Protein AF-A0A937P6I6-F1 (a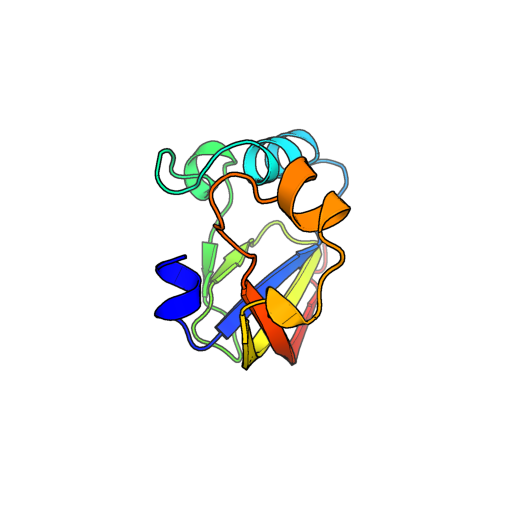fdb_monomer_lite)

Sequence (107 aa):
FGLMEDSQAFTVNILSNDYQKEILLCGTRSGQDLDKAASCGFTMVKGETTTAFYIQQSTIHYECRIIHKHLLDASALDSAIIETYYPLRDFHMVYYGEIVGVYRNEE

Foldseek 3Di:
DVVVVVFQKEKDFAADPVQVVLVVCVVPDDCVVDVSCVVSVWDWDADDQGRYTDTPRGQKMFIWGFPDKDFDDPVPDDVVCCVPPPVVVPTDIDTDTDGPDMDGDDD

Structure (mmCIF, N/CA/C/O backbone):
data_AF-A0A937P6I6-F1
#
_entry.id   AF-A0A937P6I6-F1
#
loop_
_atom_site.group_PDB
_atom_site.id
_atom_site.type_symbol
_atom_site.label_atom_id
_atom_site.label_alt_id
_atom_site.label_comp_id
_atom_site.label_asym_id
_atom_site.label_entity_id
_atom_site.label_seq_id
_atom_site.pdbx_PDB_ins_code
_atom_site.Cartn_x
_atom_site.Cartn_y
_atom_site.Cartn_z
_atom_site.occupancy
_atom_site.B_iso_or_equiv
_atom_site.auth_seq_id
_atom_site.auth_comp_id
_atom_site.auth_asym_id
_atom_site.auth_atom_id
_atom_site.pdbx_PDB_model_num
ATOM 1 N N . PHE A 1 1 ? 7.505 -7.579 -4.013 1.00 58.34 1 PHE A N 1
ATOM 2 C CA . PHE A 1 1 ? 6.045 -7.395 -3.866 1.00 58.34 1 PHE A CA 1
ATOM 3 C C . PHE A 1 1 ? 5.329 -8.577 -3.198 1.00 58.34 1 PHE A C 1
ATOM 5 O O . PHE A 1 1 ? 4.111 -8.624 -3.279 1.00 58.34 1 PHE A O 1
ATOM 12 N N . GLY A 1 2 ? 6.025 -9.486 -2.491 1.00 76.56 2 GLY A N 1
ATOM 13 C CA . GLY A 1 2 ? 5.438 -10.764 -2.040 1.00 76.56 2 GLY A CA 1
ATOM 14 C C . GLY A 1 2 ? 4.081 -10.635 -1.342 1.00 76.56 2 GLY A C 1
ATOM 15 O O . GLY A 1 2 ? 3.109 -11.208 -1.803 1.00 76.56 2 GLY A O 1
ATOM 16 N N . LEU A 1 3 ? 3.965 -9.755 -0.340 1.00 82.81 3 LEU A N 1
ATOM 17 C CA . LEU A 1 3 ? 2.717 -9.588 0.419 1.00 82.81 3 LEU A CA 1
ATOM 18 C C . LEU A 1 3 ? 1.491 -9.218 -0.436 1.00 82.81 3 LEU A C 1
ATOM 20 O O . LEU A 1 3 ? 0.412 -9.745 -0.199 1.00 82.81 3 LEU A O 1
ATOM 24 N N . MET A 1 4 ? 1.637 -8.324 -1.418 1.00 88.31 4 MET A N 1
ATOM 25 C CA . MET A 1 4 ? 0.523 -7.932 -2.297 1.00 88.31 4 MET A CA 1
ATOM 26 C C . MET A 1 4 ? 0.286 -8.951 -3.417 1.00 88.31 4 MET A C 1
ATOM 28 O O . MET A 1 4 ? -0.821 -9.039 -3.952 1.00 88.31 4 MET A O 1
ATOM 32 N N . GLU A 1 5 ? 1.309 -9.729 -3.783 1.00 85.19 5 GLU A N 1
ATOM 33 C CA . GLU A 1 5 ? 1.140 -10.827 -4.731 1.00 85.19 5 GLU A CA 1
ATOM 34 C C . GLU A 1 5 ? 0.391 -12.010 -4.124 1.00 85.19 5 GLU A C 1
ATOM 36 O O . GLU A 1 5 ? -0.530 -12.525 -4.759 1.00 85.19 5 GLU A O 1
ATOM 41 N N . ASP A 1 6 ? 0.712 -12.339 -2.876 1.00 87.81 6 ASP A N 1
ATOM 42 C CA . ASP A 1 6 ? 0.155 -13.471 -2.138 1.00 87.81 6 ASP A CA 1
ATOM 43 C C . ASP A 1 6 ? -1.164 -13.133 -1.417 1.00 87.81 6 ASP A C 1
ATOM 45 O O . ASP A 1 6 ? -1.839 -14.021 -0.894 1.00 87.81 6 ASP A O 1
ATOM 49 N N . SER A 1 7 ? -1.558 -11.855 -1.390 1.00 89.12 7 SER A N 1
ATOM 50 C CA . SER A 1 7 ? -2.822 -11.400 -0.805 1.00 89.12 7 SER A CA 1
ATOM 51 C C . SER A 1 7 ? -3.905 -11.168 -1.861 1.00 89.12 7 SER A C 1
ATOM 53 O O . SER A 1 7 ? -3.641 -10.804 -3.007 1.00 89.12 7 SER A O 1
ATOM 55 N N . GLN A 1 8 ? -5.161 -11.328 -1.442 1.00 93.62 8 GLN A N 1
ATOM 56 C CA . GLN A 1 8 ? -6.354 -10.970 -2.218 1.00 93.62 8 GLN A CA 1
ATOM 57 C C . GLN A 1 8 ? -6.993 -9.652 -1.756 1.00 93.62 8 GLN A C 1
ATOM 59 O O . GLN A 1 8 ? -7.960 -9.189 -2.361 1.00 93.62 8 GLN A O 1
ATOM 64 N N . ALA A 1 9 ? -6.470 -9.044 -0.690 1.00 96.56 9 ALA A N 1
ATOM 65 C CA . ALA A 1 9 ? -7.015 -7.835 -0.089 1.00 96.56 9 ALA A CA 1
ATOM 66 C C . ALA A 1 9 ? -5.923 -6.950 0.523 1.00 96.56 9 ALA A C 1
ATOM 68 O O . ALA A 1 9 ? -4.832 -7.411 0.863 1.00 96.56 9 ALA A O 1
ATOM 69 N N . PHE A 1 10 ? -6.233 -5.671 0.689 1.00 97.19 10 PHE A N 1
ATOM 70 C CA . PHE A 1 10 ? -5.390 -4.706 1.387 1.00 97.19 10 PHE A CA 1
ATOM 71 C C . PHE A 1 10 ? -6.258 -3.678 2.105 1.00 97.19 10 PHE A C 1
ATOM 73 O O . PHE A 1 10 ? -7.440 -3.531 1.795 1.00 97.19 10 PHE A O 1
ATOM 80 N N . THR A 1 11 ? -5.664 -2.951 3.050 1.00 97.69 11 THR A N 1
ATOM 81 C CA . THR A 1 11 ? -6.326 -1.826 3.711 1.00 97.69 11 THR A CA 1
ATOM 82 C C . THR A 1 11 ? -5.638 -0.512 3.365 1.00 97.69 11 THR A C 1
ATOM 84 O O . THR A 1 11 ? -4.417 -0.452 3.205 1.00 97.69 11 THR A O 1
ATOM 87 N N . VAL A 1 12 ? -6.424 0.556 3.242 1.00 97.88 12 VAL A N 1
ATOM 88 C CA . VAL A 1 12 ? -5.915 1.931 3.150 1.00 97.88 12 VAL A CA 1
ATOM 89 C C . VAL A 1 12 ? -6.277 2.633 4.444 1.00 97.88 12 VAL A C 1
ATOM 91 O O . VAL A 1 12 ? -7.451 2.747 4.773 1.00 97.88 12 VAL A O 1
ATOM 94 N N . ASN A 1 13 ? -5.269 3.090 5.180 1.00 97.75 13 ASN A N 1
ATOM 95 C CA . ASN A 1 13 ? -5.424 3.631 6.526 1.00 97.75 13 ASN A CA 1
ATOM 96 C C . ASN A 1 13 ? -5.164 5.139 6.495 1.00 97.75 13 ASN A C 1
ATOM 98 O O . ASN A 1 13 ? -4.096 5.575 6.066 1.00 97.75 13 ASN A O 1
ATOM 102 N N . ILE A 1 14 ? -6.130 5.926 6.956 1.00 97.12 14 ILE A N 1
ATOM 103 C CA . ILE A 1 14 ? -6.030 7.377 7.101 1.00 97.12 14 ILE A CA 1
ATOM 104 C C . ILE A 1 14 ? -5.668 7.672 8.551 1.00 97.12 14 ILE A C 1
ATOM 106 O O . ILE A 1 14 ? -6.466 7.441 9.457 1.00 97.12 14 ILE A O 1
ATOM 110 N N . LEU A 1 15 ? -4.454 8.162 8.766 1.00 96.06 15 LEU A N 1
ATOM 111 C CA . LEU A 1 15 ? -3.928 8.534 10.078 1.00 96.06 15 LEU A CA 1
ATOM 112 C C . LEU A 1 15 ? -4.020 10.053 10.269 1.00 96.06 15 LEU A C 1
ATOM 114 O O . LEU A 1 15 ? -3.951 10.807 9.295 1.00 96.06 15 LEU A O 1
ATOM 118 N N . SER A 1 16 ? -4.159 10.501 11.520 1.00 94.88 16 SER A N 1
ATOM 119 C CA . SER A 1 16 ? -4.097 11.927 11.855 1.00 94.88 16 SER A CA 1
ATOM 120 C C . SER A 1 16 ? -2.686 12.492 11.634 1.00 94.88 16 SER A C 1
ATOM 122 O O . SER A 1 16 ? -1.703 11.762 11.470 1.00 94.88 16 SER A O 1
ATOM 124 N N . ASN A 1 17 ? -2.570 13.821 11.677 1.00 94.31 17 ASN A N 1
ATOM 125 C CA . ASN A 1 17 ? -1.280 14.506 11.572 1.00 94.31 17 ASN A CA 1
ATOM 126 C C . ASN A 1 17 ? -0.328 14.211 12.743 1.00 94.31 17 ASN A C 1
ATOM 128 O O . ASN A 1 17 ? 0.867 14.476 12.619 1.00 94.31 17 ASN A O 1
ATOM 132 N N . ASP A 1 18 ? -0.812 13.639 13.844 1.00 95.88 18 ASP A N 1
ATOM 133 C CA . ASP A 1 18 ? 0.043 13.277 14.979 1.00 95.88 18 ASP A CA 1
ATOM 134 C C . ASP A 1 18 ? 1.019 12.145 14.621 1.00 95.88 18 ASP A C 1
ATOM 136 O O . ASP A 1 18 ? 2.088 12.047 15.217 1.00 95.88 18 ASP A O 1
ATOM 140 N N . TYR A 1 19 ? 0.702 11.359 13.583 1.00 96.69 19 TYR A N 1
ATOM 141 C CA . TYR A 1 19 ? 1.503 10.224 13.111 1.00 96.69 19 TYR A CA 1
ATOM 142 C C . TYR A 1 19 ? 2.429 10.561 11.928 1.00 96.69 19 TYR A C 1
ATOM 144 O O . TYR A 1 19 ? 2.825 9.685 11.155 1.00 96.69 19 TYR A O 1
ATOM 152 N N . GLN A 1 20 ? 2.766 11.839 11.716 1.00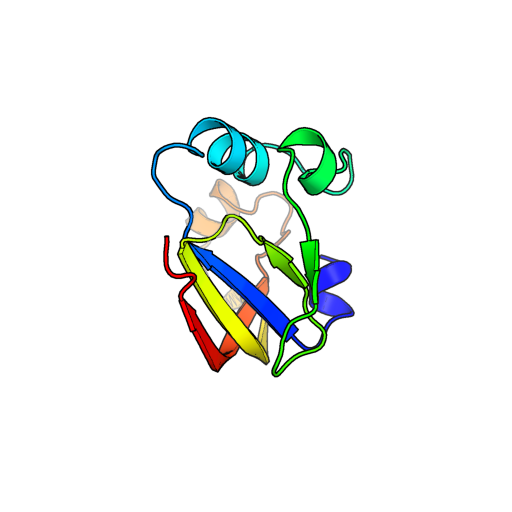 96.75 20 GLN A N 1
ATOM 15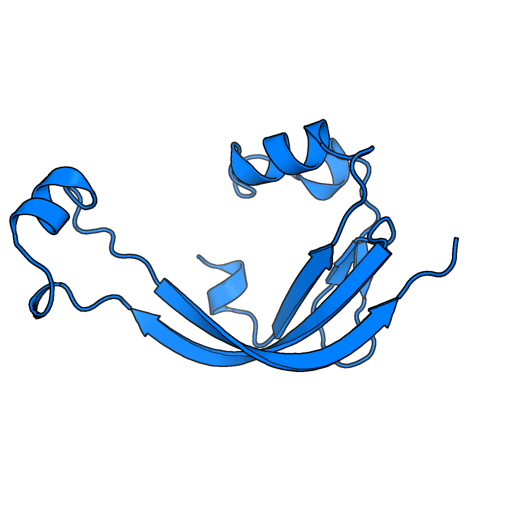3 C CA . GLN A 1 20 ? 3.588 12.265 10.572 1.00 96.75 20 GLN A CA 1
ATOM 154 C C . GLN A 1 20 ? 4.947 11.553 10.494 1.00 96.75 20 GLN A C 1
ATOM 156 O O . GLN A 1 20 ? 5.423 11.246 9.398 1.00 96.75 20 GLN A O 1
ATOM 161 N N . LYS A 1 21 ? 5.581 11.280 11.640 1.00 97.69 21 LYS A N 1
ATOM 162 C CA . LYS A 1 21 ? 6.895 10.619 11.685 1.00 97.69 21 LYS A CA 1
ATOM 163 C C . LYS A 1 21 ? 6.790 9.155 11.268 1.00 97.69 21 LYS A C 1
ATOM 165 O O . LYS A 1 21 ? 7.628 8.668 10.512 1.00 97.69 21 LYS A O 1
ATOM 170 N N . GLU A 1 22 ? 5.745 8.482 11.718 1.00 97.69 22 GLU A N 1
ATOM 171 C CA . GLU A 1 22 ? 5.428 7.089 11.440 1.00 97.69 22 GLU A CA 1
ATOM 172 C C . GLU A 1 22 ? 5.038 6.911 9.968 1.00 97.69 22 GLU A C 1
ATOM 174 O O . GLU A 1 22 ? 5.529 5.999 9.304 1.00 97.69 22 GLU A O 1
ATOM 179 N N . ILE A 1 23 ? 4.231 7.829 9.420 1.00 96.38 23 ILE A N 1
ATOM 180 C CA . ILE A 1 23 ? 3.894 7.871 7.989 1.00 96.38 23 ILE A CA 1
ATOM 181 C C . ILE A 1 23 ? 5.169 8.029 7.150 1.00 96.38 23 ILE A C 1
ATOM 183 O O . ILE A 1 23 ? 5.377 7.278 6.192 1.00 96.38 23 ILE A O 1
ATOM 187 N N . LEU A 1 24 ? 6.057 8.956 7.526 1.00 96.62 24 LEU A N 1
ATOM 188 C CA . LEU A 1 24 ? 7.328 9.161 6.832 1.00 96.62 24 LEU A CA 1
ATOM 189 C C . LEU A 1 24 ? 8.226 7.917 6.908 1.00 96.62 24 LEU A C 1
ATOM 191 O O . LEU A 1 24 ? 8.818 7.524 5.900 1.00 96.62 24 LEU A O 1
ATOM 195 N N . LEU A 1 25 ? 8.313 7.265 8.070 1.00 96.25 25 LEU A N 1
ATOM 196 C CA . LEU A 1 25 ? 9.064 6.019 8.231 1.00 96.25 25 LEU A CA 1
ATOM 197 C C . LEU A 1 25 ? 8.501 4.919 7.323 1.00 96.25 25 LEU A C 1
ATOM 199 O O . LEU A 1 25 ? 9.252 4.273 6.586 1.00 96.25 25 LEU A O 1
ATOM 203 N N . CYS A 1 26 ? 7.179 4.751 7.308 1.00 95.00 26 CYS A N 1
ATOM 204 C CA . CYS A 1 26 ? 6.499 3.782 6.456 1.00 95.00 26 CYS A CA 1
ATOM 205 C C . CYS A 1 26 ? 6.715 4.044 4.957 1.00 95.00 26 CYS A C 1
ATOM 207 O O . CYS A 1 26 ? 6.769 3.075 4.196 1.00 95.00 26 CYS A O 1
ATOM 209 N N . GLY A 1 27 ? 6.880 5.301 4.537 1.00 93.00 27 GLY A N 1
ATOM 210 C CA . 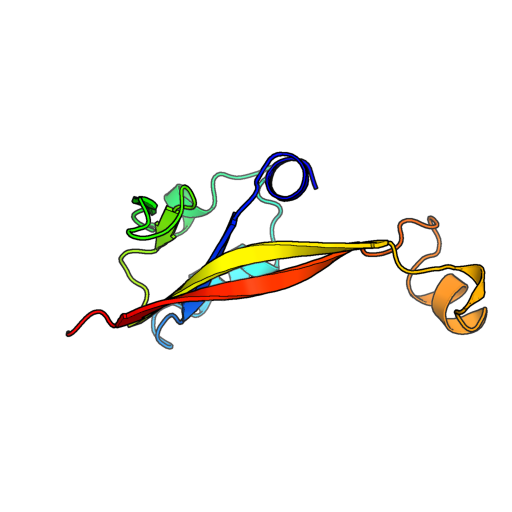GLY A 1 27 ? 7.153 5.679 3.145 1.00 93.00 27 GLY A CA 1
ATOM 211 C C . GLY A 1 27 ? 8.627 5.618 2.720 1.00 93.00 27 GLY A C 1
ATOM 212 O O . GLY A 1 27 ? 8.905 5.553 1.528 1.00 93.00 27 GLY A O 1
ATOM 213 N N . THR A 1 28 ? 9.580 5.624 3.660 1.00 95.12 28 THR A N 1
ATOM 214 C CA . THR A 1 28 ? 11.027 5.768 3.359 1.00 95.12 28 THR A CA 1
ATOM 215 C C . THR A 1 28 ? 11.884 4.555 3.719 1.00 95.12 28 THR A C 1
ATOM 217 O O . THR A 1 28 ? 13.088 4.539 3.442 1.00 95.12 28 THR A O 1
ATOM 220 N N . ARG A 1 29 ? 11.307 3.539 4.364 1.00 94.06 29 ARG A N 1
ATOM 221 C CA . ARG A 1 29 ? 11.984 2.278 4.701 1.00 94.06 29 ARG A CA 1
ATOM 222 C C . ARG A 1 29 ? 11.226 1.098 4.118 1.00 94.06 29 ARG A C 1
ATOM 224 O O . ARG A 1 29 ? 10.005 1.147 3.997 1.00 94.06 29 ARG A O 1
ATOM 231 N N . SER A 1 30 ? 11.925 0.028 3.753 1.00 91.12 30 SER A N 1
ATOM 232 C CA . SER A 1 30 ? 11.285 -1.209 3.296 1.00 91.12 30 SER A CA 1
ATOM 233 C C . SER A 1 30 ? 10.791 -2.023 4.491 1.00 91.12 30 SER A C 1
ATOM 235 O O . SER A 1 30 ? 11.462 -2.099 5.513 1.00 91.12 30 SER A O 1
ATOM 237 N N . GLY A 1 31 ? 9.621 -2.655 4.358 1.00 89.50 31 GLY A N 1
ATOM 238 C CA . GLY A 1 31 ? 9.124 -3.610 5.360 1.00 89.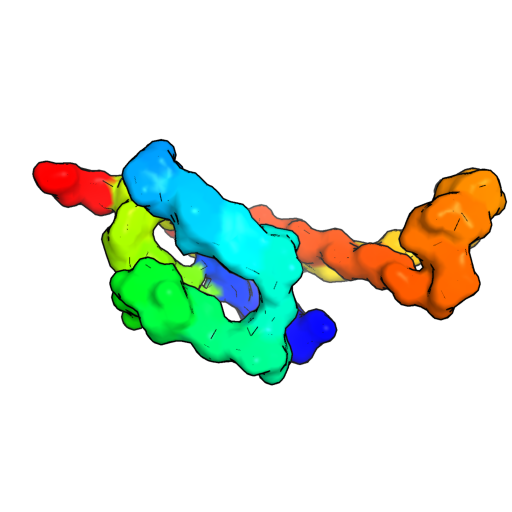50 31 GLY A CA 1
ATOM 239 C C . GLY A 1 31 ? 9.851 -4.959 5.326 1.00 89.50 31 GLY A C 1
ATOM 240 O O . GLY A 1 31 ? 9.617 -5.797 6.183 1.00 89.50 31 GLY A O 1
ATOM 241 N N . GLN A 1 32 ? 10.716 -5.181 4.329 1.00 89.50 32 GLN A N 1
ATOM 242 C CA . GLN A 1 32 ? 11.574 -6.369 4.265 1.00 89.50 32 GLN A CA 1
ATOM 243 C C . GLN A 1 32 ? 12.730 -6.285 5.271 1.00 89.50 32 GLN A C 1
ATOM 245 O O . GLN A 1 32 ? 13.169 -7.313 5.773 1.00 89.50 32 GLN A O 1
ATOM 250 N N . ASP A 1 33 ? 13.183 -5.067 5.585 1.00 91.56 33 ASP A N 1
ATOM 251 C CA . ASP A 1 33 ? 14.336 -4.820 6.460 1.00 91.56 33 ASP A CA 1
ATOM 252 C C . ASP A 1 33 ? 13.924 -4.479 7.900 1.00 91.56 33 ASP A C 1
ATOM 254 O O . ASP A 1 33 ? 14.762 -4.440 8.800 1.00 91.56 33 ASP A O 1
ATOM 258 N N . LEU A 1 34 ? 12.643 -4.168 8.119 1.00 92.94 34 LEU A N 1
ATOM 259 C CA . LEU A 1 34 ? 12.137 -3.642 9.381 1.00 92.94 34 LEU A CA 1
ATOM 260 C C . LEU A 1 34 ? 10.665 -4.003 9.590 1.00 92.94 34 LEU A C 1
ATOM 262 O O . LEU A 1 34 ? 9.832 -3.773 8.710 1.00 92.94 34 LEU A O 1
ATOM 266 N N . ASP A 1 35 ? 10.326 -4.441 10.803 1.00 94.94 35 ASP A N 1
ATOM 267 C CA . ASP A 1 35 ? 8.938 -4.469 11.259 1.00 94.94 35 ASP A CA 1
ATOM 268 C C . ASP A 1 35 ? 8.455 -3.033 11.517 1.00 94.94 35 ASP A C 1
ATOM 270 O O . ASP A 1 35 ? 8.730 -2.417 12.554 1.00 94.94 35 ASP A O 1
ATOM 274 N N . LYS A 1 36 ? 7.752 -2.481 10.527 1.00 94.88 36 LYS A N 1
ATOM 275 C CA . LYS A 1 36 ? 7.210 -1.120 10.581 1.00 94.88 36 LYS A CA 1
ATOM 276 C C . LYS A 1 36 ? 6.127 -0.964 11.638 1.00 94.88 36 LYS A C 1
ATOM 278 O O . LYS A 1 36 ? 6.069 0.087 12.263 1.00 94.88 36 LYS A O 1
ATOM 283 N N . ALA A 1 37 ? 5.279 -1.975 11.830 1.00 95.56 37 ALA A N 1
ATOM 284 C CA . ALA A 1 37 ? 4.187 -1.881 12.791 1.00 95.56 37 ALA A CA 1
ATOM 285 C C . ALA A 1 37 ? 4.757 -1.758 14.207 1.00 95.56 37 ALA A C 1
ATOM 287 O O . ALA A 1 37 ? 4.419 -0.816 14.922 1.00 95.56 37 ALA A O 1
ATOM 288 N N . ALA A 1 38 ? 5.717 -2.621 14.552 1.00 96.44 38 ALA A N 1
ATOM 289 C CA . ALA A 1 38 ? 6.428 -2.543 15.823 1.00 96.44 38 ALA A CA 1
ATOM 290 C C . ALA A 1 38 ? 7.200 -1.220 15.981 1.00 96.44 38 ALA A C 1
ATOM 292 O O . ALA A 1 38 ? 7.119 -0.579 17.026 1.00 96.44 38 ALA A O 1
ATOM 293 N N . SER A 1 39 ? 7.907 -0.776 14.936 1.00 96.19 39 SER A N 1
ATOM 294 C CA . SER A 1 39 ? 8.720 0.452 14.979 1.00 96.19 39 SER A CA 1
ATOM 295 C C . SER A 1 39 ? 7.895 1.729 15.145 1.00 96.19 39 SER A C 1
ATOM 297 O O . SER A 1 39 ? 8.364 2.683 15.762 1.00 96.19 39 SER A O 1
ATOM 299 N N . CYS A 1 40 ? 6.681 1.751 14.598 1.00 96.81 40 CYS A N 1
ATOM 300 C CA . CYS A 1 40 ? 5.751 2.874 14.703 1.00 96.81 40 CYS A CA 1
ATOM 301 C C . CYS A 1 40 ? 4.813 2.771 15.916 1.00 96.81 40 CYS A C 1
ATOM 303 O O . CYS A 1 40 ? 3.987 3.655 16.115 1.00 96.81 40 CYS A O 1
ATOM 305 N N . GLY A 1 41 ? 4.883 1.689 16.702 1.00 97.00 41 GLY A N 1
ATOM 306 C CA . GLY A 1 41 ? 3.929 1.435 17.785 1.00 97.00 41 GLY A CA 1
ATOM 307 C C . GLY A 1 41 ? 2.489 1.234 17.297 1.00 97.00 41 GLY A C 1
ATOM 308 O O . GLY A 1 41 ? 1.544 1.493 18.041 1.00 97.00 41 GLY A O 1
ATOM 309 N N . PHE A 1 42 ? 2.308 0.799 16.047 1.00 97.62 42 PHE A N 1
ATOM 310 C CA . PHE A 1 42 ? 0.994 0.537 15.477 1.00 97.62 42 PHE A CA 1
ATOM 311 C C . PHE A 1 42 ? 0.449 -0.811 15.930 1.00 97.62 42 PHE A C 1
ATOM 313 O O . PHE A 1 42 ? 1.149 -1.824 15.927 1.00 97.62 42 PHE A O 1
ATOM 320 N N . THR A 1 43 ? -0.841 -0.824 16.254 1.00 97.75 43 THR A N 1
ATOM 321 C CA . THR A 1 43 ? -1.560 -2.051 16.582 1.00 97.75 43 THR A CA 1
ATOM 322 C C . THR A 1 43 ? -2.265 -2.542 15.329 1.00 97.75 43 THR A C 1
ATOM 324 O O . THR A 1 43 ? -3.131 -1.854 14.788 1.00 97.75 43 THR A O 1
ATOM 327 N N . MET A 1 44 ? -1.896 -3.733 14.861 1.00 97.44 44 MET A N 1
ATOM 328 C CA . MET A 1 44 ? -2.521 -4.351 13.693 1.00 97.44 44 MET A CA 1
ATOM 329 C C . MET A 1 44 ? -3.764 -5.128 14.126 1.00 97.44 44 MET A C 1
ATOM 331 O O . MET A 1 44 ? -3.670 -6.055 14.930 1.00 97.44 44 MET A O 1
ATOM 335 N N . VAL A 1 45 ? -4.921 -4.778 13.571 1.00 97.62 45 VAL A N 1
ATOM 336 C CA . VAL A 1 45 ? -6.209 -5.421 13.870 1.00 97.62 45 VAL A CA 1
ATOM 337 C C . VAL A 1 45 ? -6.746 -6.072 12.605 1.00 97.62 45 VAL A C 1
ATOM 339 O O . VAL A 1 45 ? -6.553 -5.562 11.506 1.00 97.62 45 VAL A O 1
ATOM 342 N N . LYS A 1 46 ? -7.368 -7.244 12.736 1.00 96.94 46 LYS A N 1
ATOM 343 C CA . LYS A 1 46 ? -7.939 -7.960 11.594 1.00 96.94 46 LYS A CA 1
ATOM 344 C C . LYS A 1 46 ? -9.133 -7.179 11.035 1.00 96.94 46 LYS A C 1
ATOM 346 O O . LYS A 1 46 ? -9.968 -6.739 11.818 1.00 96.94 46 LYS A O 1
ATOM 351 N N . GLY A 1 47 ? -9.210 -7.059 9.711 1.00 95.12 47 GLY A N 1
ATOM 352 C CA . GLY A 1 47 ? -10.358 -6.472 9.027 1.00 95.12 47 GLY A CA 1
ATOM 353 C C . GLY A 1 47 ? -11.672 -7.210 9.295 1.00 95.12 47 GLY A C 1
ATOM 354 O O . GLY A 1 47 ? -11.698 -8.396 9.643 1.00 95.12 47 GLY A O 1
ATOM 355 N N . GLU A 1 48 ? -12.763 -6.477 9.132 1.00 95.06 48 GLU A N 1
ATOM 356 C CA . GLU A 1 48 ? -14.139 -6.930 9.284 1.00 95.06 48 GLU A CA 1
ATOM 357 C C . GLU A 1 48 ? -14.663 -7.631 8.024 1.00 95.06 48 GLU A C 1
ATOM 359 O O . GLU A 1 48 ? -15.351 -8.650 8.121 1.00 95.06 48 GLU A O 1
ATOM 364 N N . THR A 1 49 ? -14.341 -7.106 6.837 1.00 95.19 49 THR A N 1
ATOM 365 C CA . THR A 1 49 ? -14.853 -7.612 5.544 1.00 95.19 49 THR A CA 1
ATOM 366 C C . THR A 1 49 ? -13.809 -8.378 4.743 1.00 95.19 49 THR A C 1
ATOM 368 O O . THR A 1 49 ? -14.148 -9.129 3.826 1.00 95.19 49 THR A O 1
ATOM 371 N N . THR A 1 50 ? -12.535 -8.235 5.097 1.00 94.31 50 THR A N 1
ATOM 372 C CA . THR A 1 50 ? -11.398 -8.846 4.415 1.00 94.31 50 THR A CA 1
ATOM 373 C C . THR A 1 50 ? -10.445 -9.522 5.400 1.00 94.31 50 THR A C 1
ATOM 375 O O . THR A 1 50 ? -10.523 -9.371 6.615 1.00 94.31 50 THR A O 1
ATOM 378 N N . THR A 1 51 ? -9.498 -10.302 4.875 1.00 92.31 51 THR A N 1
ATOM 379 C CA . THR A 1 51 ? -8.427 -10.910 5.682 1.00 92.31 51 THR A CA 1
ATOM 380 C C . THR A 1 51 ? -7.261 -9.958 5.950 1.00 92.31 51 THR A C 1
ATOM 382 O O . THR A 1 51 ? -6.320 -10.343 6.644 1.00 92.31 51 THR A O 1
ATOM 385 N N . ALA A 1 52 ? -7.277 -8.753 5.373 1.00 95.69 52 ALA A N 1
ATOM 386 C CA . ALA A 1 52 ? -6.209 -7.781 5.534 1.00 95.69 52 ALA A CA 1
ATOM 387 C C . ALA A 1 52 ? -6.306 -7.105 6.908 1.00 95.69 52 ALA A C 1
ATOM 389 O O . ALA A 1 52 ? -7.393 -6.869 7.427 1.00 95.69 52 ALA A O 1
ATOM 390 N N . PHE A 1 53 ? -5.158 -6.805 7.510 1.00 96.44 53 PHE A N 1
ATOM 391 C CA . PHE A 1 53 ? -5.114 -6.076 8.774 1.00 96.44 53 PHE A CA 1
ATOM 392 C C . PHE A 1 53 ? -5.198 -4.568 8.519 1.00 96.44 53 PHE A C 1
ATOM 394 O O . PHE A 1 53 ? -4.659 -4.080 7.523 1.00 96.44 53 PHE A O 1
ATOM 401 N N . TYR A 1 54 ? -5.821 -3.828 9.431 1.00 97.38 54 TYR A N 1
ATOM 402 C CA . TYR A 1 54 ? -5.807 -2.367 9.487 1.00 97.38 54 TYR A CA 1
ATOM 403 C C . TYR A 1 54 ? -5.017 -1.879 10.710 1.00 97.38 54 TYR A C 1
ATOM 405 O O . TYR A 1 54 ? -4.711 -2.647 11.625 1.00 97.38 54 TYR A O 1
ATOM 413 N N . ILE A 1 55 ? -4.653 -0.598 10.709 1.00 97.62 55 ILE A N 1
ATOM 414 C CA . ILE A 1 55 ? -3.960 0.061 11.821 1.00 97.62 55 ILE A CA 1
ATOM 415 C C . ILE A 1 55 ? -5.020 0.617 12.772 1.00 97.62 55 ILE A C 1
ATOM 417 O O . ILE A 1 55 ? -5.786 1.498 12.378 1.00 97.62 55 ILE A O 1
ATOM 421 N N . GLN A 1 56 ? -5.055 0.148 14.022 1.00 97.06 56 GLN A N 1
ATOM 422 C CA . GLN A 1 56 ? -6.051 0.573 15.017 1.00 97.06 56 GLN A CA 1
ATOM 423 C C . GLN A 1 56 ? -6.074 2.093 15.213 1.00 97.06 56 GLN A C 1
ATOM 425 O O . GLN A 1 56 ? -7.131 2.679 15.395 1.00 97.06 56 GLN A O 1
ATOM 430 N N . GLN A 1 57 ? -4.909 2.731 15.144 1.00 96.56 57 GLN A N 1
ATOM 431 C CA . GLN A 1 57 ? -4.734 4.171 15.307 1.00 96.56 57 GLN A CA 1
ATOM 432 C C . GLN A 1 57 ? -5.227 5.005 14.110 1.00 96.56 57 GLN A C 1
ATOM 434 O O . GLN A 1 57 ? -5.192 6.233 14.166 1.00 96.56 57 GLN A O 1
ATOM 439 N N . SER A 1 58 ? -5.655 4.376 13.011 1.00 96.75 58 SER A N 1
ATOM 440 C CA . SER A 1 58 ? -6.240 5.099 11.880 1.00 96.75 58 SER A CA 1
ATOM 441 C C . SER A 1 58 ? -7.590 5.712 12.258 1.00 96.75 58 SER A C 1
ATOM 443 O O . SER A 1 58 ? -8.400 5.096 12.943 1.00 96.75 58 SER A O 1
ATOM 445 N N . THR A 1 59 ? -7.849 6.934 11.801 1.00 96.44 59 THR A N 1
ATOM 446 C CA . THR A 1 59 ? -9.149 7.599 11.955 1.00 96.44 59 THR A CA 1
ATOM 447 C C . THR A 1 59 ? -10.186 6.968 11.029 1.00 96.44 59 THR A C 1
ATOM 449 O O . THR A 1 59 ? -11.347 6.809 11.396 1.00 96.44 59 THR A O 1
ATOM 452 N N . ILE A 1 60 ? -9.768 6.609 9.814 1.00 97.38 60 ILE A N 1
ATOM 453 C CA . ILE A 1 60 ? -10.588 5.909 8.822 1.00 97.38 60 ILE A CA 1
ATOM 454 C C . ILE A 1 60 ? -9.737 4.800 8.219 1.00 97.38 60 ILE A C 1
ATOM 456 O O . ILE A 1 60 ? -8.572 5.038 7.897 1.00 97.38 60 ILE A O 1
ATOM 460 N N . HIS A 1 61 ? -10.317 3.628 7.992 1.00 98.12 61 HIS A N 1
ATOM 461 C CA . HIS A 1 61 ? -9.709 2.630 7.125 1.00 98.12 61 HIS A CA 1
ATOM 462 C C . HIS A 1 61 ? -10.698 2.110 6.084 1.00 98.12 61 HIS A C 1
ATOM 464 O O . HIS A 1 61 ? -11.891 1.935 6.338 1.00 98.12 61 HIS A O 1
ATOM 470 N N . TYR A 1 62 ? -10.170 1.888 4.888 1.00 98.44 62 TYR A N 1
ATOM 471 C CA . TYR A 1 62 ? -10.859 1.234 3.788 1.00 98.44 62 TYR A CA 1
ATOM 472 C C . TYR A 1 62 ? -10.367 -0.198 3.708 1.00 98.44 62 TYR A C 1
ATOM 474 O O . TYR A 1 62 ? -9.156 -0.429 3.695 1.00 98.44 62 TYR A O 1
ATOM 482 N N . GLU A 1 63 ? -11.291 -1.138 3.602 1.00 98.38 63 GLU A N 1
ATOM 483 C CA . GLU A 1 63 ? -10.977 -2.519 3.270 1.00 98.38 63 GLU A CA 1
ATOM 484 C C . GLU A 1 63 ? -11.239 -2.755 1.792 1.00 98.38 63 GLU A C 1
ATOM 486 O O . GLU A 1 63 ? -12.335 -2.493 1.288 1.00 98.38 63 GLU A O 1
ATOM 491 N N . CYS A 1 64 ? -10.213 -3.231 1.091 1.00 98.38 64 CYS A N 1
ATOM 492 C CA . CYS A 1 64 ? -10.222 -3.348 -0.355 1.00 98.38 64 CYS A CA 1
ATOM 493 C C . CYS A 1 64 ? -9.942 -4.784 -0.787 1.00 98.38 64 CYS A C 1
ATOM 495 O O . CYS A 1 64 ? -8.941 -5.380 -0.384 1.00 98.38 64 CYS A O 1
ATOM 497 N N . ARG A 1 65 ? -10.769 -5.314 -1.689 1.00 97.56 65 ARG A N 1
ATOM 498 C CA . ARG A 1 65 ? -10.475 -6.549 -2.425 1.00 97.56 65 ARG A CA 1
ATOM 499 C C . ARG A 1 65 ? -9.699 -6.206 -3.689 1.00 97.56 65 ARG A C 1
ATOM 501 O O . ARG A 1 65 ? -10.106 -5.323 -4.440 1.00 97.56 65 ARG A O 1
ATOM 508 N N . ILE A 1 66 ? -8.606 -6.914 -3.961 1.00 96.69 66 ILE A N 1
ATOM 509 C CA . ILE A 1 66 ? -7.861 -6.749 -5.213 1.00 96.69 66 ILE A CA 1
ATOM 510 C C . ILE A 1 66 ? -8.704 -7.332 -6.349 1.00 96.69 66 ILE A C 1
ATOM 512 O O . ILE A 1 66 ? -9.003 -8.526 -6.363 1.00 96.69 66 ILE A O 1
ATOM 516 N N . ILE A 1 67 ? -9.082 -6.485 -7.305 1.00 96.88 67 ILE A N 1
ATOM 517 C CA . ILE A 1 67 ? -9.887 -6.875 -8.472 1.00 96.88 67 ILE A CA 1
ATOM 518 C C . ILE A 1 67 ? -9.074 -6.925 -9.760 1.00 96.88 67 ILE A C 1
ATOM 520 O O . ILE A 1 67 ? -9.458 -7.614 -10.702 1.00 96.88 67 ILE A O 1
ATOM 524 N N . HIS A 1 68 ? -7.949 -6.212 -9.808 1.00 95.75 68 HIS A N 1
ATOM 525 C CA . HIS A 1 68 ? -7.060 -6.214 -10.957 1.00 95.75 68 HIS A CA 1
ATOM 526 C C . HIS A 1 68 ? -5.628 -5.855 -10.546 1.00 95.75 68 HIS A C 1
ATOM 528 O O . HIS A 1 68 ? -5.405 -5.092 -9.604 1.00 95.75 68 HIS A O 1
ATOM 534 N N . LYS A 1 69 ? -4.664 -6.418 -11.275 1.00 94.62 69 LYS A N 1
ATOM 535 C CA . LYS A 1 69 ? -3.232 -6.140 -11.167 1.00 94.62 69 LYS A CA 1
ATOM 536 C C . LYS A 1 69 ? -2.719 -5.860 -12.573 1.00 94.62 69 LYS A C 1
ATOM 538 O O . LYS A 1 69 ? -3.013 -6.632 -13.484 1.00 94.62 69 LYS A O 1
ATOM 543 N N . HIS A 1 70 ? -1.969 -4.782 -12.738 1.00 94.38 70 HIS A N 1
ATOM 544 C CA . HIS A 1 70 ? -1.436 -4.371 -14.027 1.00 94.38 70 HIS A CA 1
ATOM 545 C C . HIS A 1 70 ? 0.047 -4.042 -13.898 1.00 94.38 70 HIS A C 1
ATOM 547 O O . HIS A 1 70 ? 0.418 -3.063 -13.251 1.00 94.38 70 HIS A O 1
ATOM 553 N N . LEU A 1 71 ? 0.893 -4.864 -14.520 1.00 94.56 71 LEU A N 1
ATOM 554 C CA . LEU A 1 71 ? 2.299 -4.530 -14.700 1.00 94.56 71 LEU A CA 1
ATOM 555 C C . LEU A 1 71 ? 2.391 -3.458 -15.780 1.00 94.56 71 LEU A C 1
ATOM 557 O O . LEU A 1 71 ? 1.863 -3.653 -16.873 1.00 94.56 71 LEU A O 1
ATOM 561 N N . LEU A 1 72 ? 3.056 -2.347 -15.474 1.00 94.81 72 LEU A N 1
ATOM 562 C CA . LEU A 1 72 ? 3.207 -1.250 -16.418 1.00 94.81 72 LEU A CA 1
ATOM 563 C C . LEU A 1 72 ? 3.901 -1.736 -17.702 1.00 94.81 72 LEU A C 1
ATOM 565 O O . LEU A 1 72 ? 5.021 -2.249 -17.663 1.00 94.81 72 LEU A O 1
ATOM 569 N N . ASP A 1 73 ? 3.222 -1.570 -18.837 1.00 94.62 73 ASP A N 1
ATOM 570 C CA . ASP A 1 73 ? 3.721 -2.004 -20.138 1.00 94.62 73 ASP A CA 1
ATOM 571 C C . ASP A 1 73 ? 4.811 -1.058 -20.645 1.00 94.62 73 ASP A C 1
ATOM 573 O O . ASP A 1 73 ? 4.552 0.072 -21.064 1.00 94.62 73 ASP A O 1
ATOM 577 N N . ALA A 1 74 ? 6.046 -1.554 -20.643 1.00 94.06 74 ALA A N 1
ATOM 578 C CA . ALA A 1 74 ? 7.205 -0.828 -21.136 1.00 94.06 74 ALA A CA 1
ATOM 579 C C . ALA A 1 74 ? 7.071 -0.398 -22.604 1.00 94.06 74 ALA A C 1
ATOM 581 O O . ALA A 1 74 ? 7.656 0.608 -22.988 1.00 94.06 74 ALA A O 1
ATOM 582 N N . SER A 1 75 ? 6.330 -1.144 -23.430 1.00 94.81 75 SER A N 1
ATOM 583 C CA . SER A 1 75 ? 6.159 -0.821 -24.851 1.00 94.81 75 SER A CA 1
ATOM 584 C C . SER A 1 75 ? 5.257 0.392 -25.088 1.00 94.81 75 SER A C 1
ATOM 586 O O . SER A 1 75 ? 5.342 1.025 -26.138 1.00 94.81 75 SER A O 1
ATOM 588 N N . ALA A 1 76 ? 4.435 0.743 -24.097 1.00 95.56 76 ALA A N 1
ATOM 589 C CA . ALA A 1 76 ? 3.535 1.888 -24.135 1.00 95.56 76 ALA A CA 1
ATOM 590 C C . ALA A 1 76 ? 4.143 3.161 -23.513 1.00 95.56 76 ALA A C 1
ATOM 592 O O . ALA A 1 76 ? 3.489 4.205 -23.501 1.00 95.56 76 ALA A O 1
ATOM 593 N N . L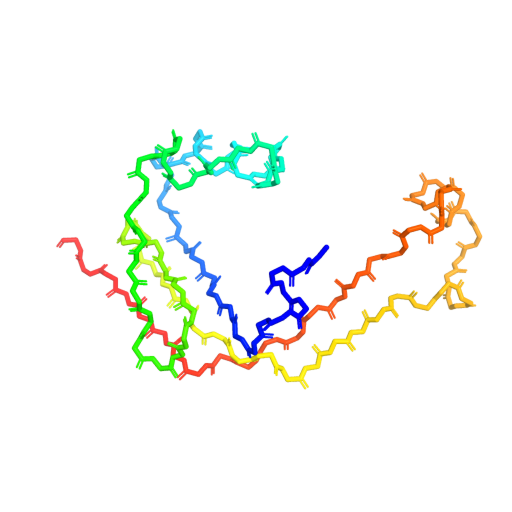EU A 1 77 ? 5.369 3.094 -22.978 1.00 95.38 77 LEU A N 1
ATOM 594 C CA . LEU A 1 77 ? 6.048 4.225 -22.346 1.00 95.38 77 LEU A CA 1
ATOM 595 C C . LEU A 1 77 ? 7.006 4.934 -23.305 1.00 95.38 77 LEU A C 1
ATOM 597 O O . LEU A 1 77 ? 7.679 4.306 -24.121 1.00 95.38 77 LEU A O 1
ATOM 601 N N . ASP A 1 78 ? 7.128 6.250 -23.131 1.00 97.25 78 ASP A N 1
ATOM 602 C CA . ASP A 1 78 ? 8.189 7.035 -23.761 1.00 97.25 78 ASP A CA 1
ATOM 603 C C . ASP A 1 78 ? 9.568 6.570 -23.259 1.00 97.25 78 ASP A C 1
ATOM 605 O O . ASP A 1 78 ? 9.767 6.352 -22.057 1.00 97.25 78 ASP A O 1
ATOM 609 N N . SER A 1 79 ? 10.536 6.433 -24.168 1.00 95.81 79 SER A N 1
ATOM 610 C CA . SER A 1 79 ? 11.880 5.953 -23.834 1.00 95.81 79 SER A CA 1
ATOM 611 C C . SER A 1 79 ? 12.580 6.822 -22.788 1.00 95.81 79 SER A C 1
ATOM 613 O O . SER A 1 79 ? 13.269 6.279 -21.927 1.00 95.81 79 SER A O 1
ATOM 615 N N . ALA A 1 80 ? 12.350 8.139 -22.778 1.00 97.50 80 ALA A N 1
ATOM 616 C CA . ALA A 1 80 ? 12.943 9.037 -21.789 1.00 97.50 80 ALA A CA 1
ATOM 617 C C . ALA A 1 80 ? 12.441 8.748 -20.362 1.00 97.50 80 ALA A C 1
ATOM 619 O O . ALA A 1 80 ? 13.192 8.889 -19.393 1.00 97.50 80 ALA A O 1
ATOM 620 N N . ILE A 1 81 ? 11.188 8.298 -20.218 1.00 96.81 81 ILE A N 1
ATOM 621 C CA . ILE A 1 81 ? 10.623 7.875 -18.927 1.00 96.81 81 ILE A CA 1
ATOM 622 C C . ILE A 1 81 ? 11.299 6.584 -18.465 1.00 96.81 81 ILE A C 1
ATOM 624 O O . ILE A 1 81 ? 11.664 6.472 -17.295 1.00 96.81 81 ILE A O 1
ATOM 628 N N . ILE A 1 82 ? 11.485 5.622 -19.375 1.00 96.44 82 ILE A N 1
ATOM 629 C CA . ILE A 1 82 ? 12.151 4.350 -19.066 1.00 96.44 82 ILE A CA 1
ATOM 630 C C . ILE A 1 82 ? 13.588 4.606 -18.607 1.00 96.44 82 ILE A C 1
ATOM 632 O O . ILE A 1 82 ? 13.994 4.099 -17.567 1.00 96.44 82 ILE A O 1
ATOM 636 N N . GLU A 1 83 ? 14.339 5.431 -19.334 1.00 96.25 83 GLU A N 1
ATOM 637 C CA . GLU A 1 83 ? 15.737 5.738 -19.015 1.00 96.25 83 GLU A CA 1
ATOM 638 C C . GLU A 1 83 ? 15.890 6.481 -17.682 1.00 96.25 83 GLU A C 1
ATOM 640 O O . GLU A 1 83 ? 16.821 6.206 -16.926 1.00 96.25 83 GLU A O 1
ATOM 645 N N . THR A 1 84 ? 14.963 7.391 -17.371 1.00 97.25 84 THR A N 1
ATOM 646 C CA . THR A 1 84 ? 15.035 8.215 -16.156 1.00 97.25 84 THR A CA 1
ATOM 647 C C . THR A 1 84 ? 14.561 7.465 -14.911 1.00 97.25 84 THR A C 1
ATOM 649 O O . THR A 1 84 ? 15.199 7.551 -13.863 1.00 97.25 84 THR A O 1
ATOM 652 N N . TYR A 1 85 ? 13.436 6.749 -15.001 1.00 96.25 85 TYR A N 1
ATOM 653 C CA . TYR A 1 85 ? 12.743 6.197 -13.830 1.00 96.25 85 TYR A CA 1
ATOM 654 C C . TYR A 1 85 ? 12.822 4.672 -13.713 1.00 96.25 85 TYR A C 1
ATOM 656 O O . TYR A 1 85 ? 12.592 4.153 -12.626 1.00 96.25 85 TYR A O 1
ATOM 664 N N . TYR A 1 86 ? 13.166 3.961 -14.793 1.00 95.94 86 TYR A N 1
ATOM 665 C CA . TYR A 1 86 ? 13.262 2.494 -14.825 1.00 95.94 86 TYR A CA 1
ATOM 666 C C . TYR A 1 86 ? 14.558 1.993 -15.488 1.00 95.94 86 TYR A C 1
ATOM 668 O O . TYR A 1 86 ? 14.504 1.113 -16.357 1.00 95.94 86 TYR A O 1
ATOM 676 N N . PRO A 1 87 ? 15.747 2.497 -15.099 1.00 95.31 87 PRO A N 1
ATOM 677 C CA . PRO A 1 87 ? 17.009 2.092 -15.722 1.00 95.31 87 PRO A CA 1
ATOM 678 C C . PRO A 1 87 ? 17.302 0.591 -15.551 1.00 95.31 87 PRO A C 1
ATOM 680 O O . PRO A 1 87 ? 17.996 -0.003 -16.374 1.00 95.31 87 PRO A O 1
ATOM 683 N N . LEU A 1 88 ? 16.743 -0.038 -14.511 1.00 96.62 88 LEU A N 1
ATOM 684 C CA . LEU A 1 88 ? 16.861 -1.473 -14.236 1.00 96.62 88 LEU A CA 1
ATOM 685 C C . LEU A 1 88 ? 15.709 -2.304 -14.826 1.00 96.62 88 LEU A C 1
ATOM 687 O O . LEU A 1 88 ? 15.690 -3.522 -14.660 1.00 96.62 88 LEU A O 1
ATOM 691 N N . ARG A 1 89 ? 14.776 -1.668 -15.549 1.00 92.94 89 ARG A N 1
ATOM 692 C CA . ARG A 1 89 ? 13.573 -2.290 -16.133 1.00 92.94 89 ARG A CA 1
ATOM 693 C C . ARG A 1 89 ? 12.662 -2.968 -15.099 1.00 92.94 89 ARG A C 1
ATOM 695 O O . ARG A 1 89 ? 11.964 -3.932 -15.409 1.00 92.94 89 ARG A O 1
ATOM 702 N N . ASP A 1 90 ? 12.650 -2.445 -13.881 1.00 93.38 90 ASP A N 1
ATOM 703 C CA . ASP A 1 90 ? 11.833 -2.852 -12.741 1.00 93.38 90 ASP A CA 1
ATOM 704 C C . ASP A 1 90 ? 10.525 -2.050 -12.682 1.00 93.38 90 ASP A C 1
ATOM 706 O O . ASP A 1 90 ? 10.284 -1.223 -11.806 1.00 93.38 90 ASP A O 1
ATOM 710 N N . PHE A 1 91 ? 9.664 -2.286 -13.669 1.00 94.94 91 PHE A N 1
ATOM 711 C CA . PHE A 1 91 ? 8.417 -1.545 -13.829 1.00 94.94 91 PHE A CA 1
ATOM 712 C C . PHE A 1 91 ? 7.437 -1.752 -12.665 1.00 94.94 91 PHE A C 1
ATOM 714 O O . PHE A 1 91 ? 7.332 -2.836 -12.087 1.00 94.94 91 PHE A O 1
ATOM 721 N N . HIS A 1 92 ? 6.677 -0.702 -12.346 1.00 93.50 92 HIS A N 1
ATOM 722 C CA . HIS A 1 92 ? 5.691 -0.748 -11.270 1.00 93.50 92 HIS A CA 1
ATOM 723 C C . HIS A 1 92 ? 4.539 -1.714 -11.578 1.00 93.50 92 HIS A C 1
ATOM 725 O O . HIS A 1 92 ? 4.050 -1.802 -12.707 1.00 93.50 92 HIS A O 1
ATOM 731 N N . MET A 1 93 ? 4.053 -2.369 -10.524 1.00 93.31 93 MET A N 1
ATOM 732 C CA . MET A 1 93 ? 2.767 -3.059 -10.506 1.00 93.31 93 MET A CA 1
ATOM 733 C C . MET A 1 93 ? 1.699 -2.117 -9.948 1.00 93.31 93 MET A C 1
ATOM 735 O O . MET A 1 93 ? 1.843 -1.589 -8.843 1.00 93.31 93 MET A O 1
ATOM 739 N N . VAL A 1 94 ? 0.619 -1.924 -10.696 1.00 94.50 94 VAL A N 1
ATOM 740 C CA . VAL A 1 94 ? -0.549 -1.148 -10.275 1.00 94.50 94 VAL A CA 1
ATOM 741 C C . VAL A 1 94 ? -1.630 -2.110 -9.798 1.00 94.50 94 VAL A C 1
ATOM 743 O O . VAL A 1 94 ? -2.071 -2.982 -10.546 1.00 94.50 94 VAL A O 1
ATOM 746 N N . TYR A 1 95 ? -2.072 -1.943 -8.554 1.00 95.12 95 TYR A N 1
ATOM 747 C CA . TYR A 1 95 ? -3.159 -2.726 -7.969 1.00 95.12 95 TYR A CA 1
ATOM 748 C C . TYR A 1 95 ? -4.439 -1.897 -7.943 1.00 95.12 95 TYR A C 1
ATOM 750 O O . TYR A 1 95 ? -4.444 -0.759 -7.475 1.00 95.12 95 TYR A O 1
ATOM 758 N N . TYR A 1 96 ? -5.534 -2.493 -8.399 1.00 96.75 96 TYR A N 1
ATOM 759 C CA . TYR A 1 96 ? -6.863 -1.901 -8.351 1.00 96.75 96 TYR A CA 1
ATOM 760 C C . TYR A 1 96 ? -7.671 -2.621 -7.279 1.00 96.75 96 TYR A C 1
ATOM 762 O O . TYR A 1 96 ? -7.833 -3.846 -7.325 1.00 96.75 96 TYR A O 1
ATOM 770 N N . GLY A 1 97 ? -8.152 -1.851 -6.307 1.00 97.06 97 GLY A N 1
ATOM 771 C CA . GLY A 1 97 ? -8.964 -2.337 -5.201 1.00 97.06 97 GLY A CA 1
ATOM 772 C C . GLY A 1 97 ? -10.414 -1.893 -5.330 1.00 97.06 97 GLY A C 1
ATOM 773 O O . GLY A 1 97 ? -10.680 -0.712 -5.538 1.00 97.06 97 GLY A O 1
ATOM 774 N N . GLU A 1 98 ? -11.342 -2.829 -5.173 1.00 98.31 98 GLU A N 1
ATOM 775 C CA . GLU A 1 98 ? -12.743 -2.528 -4.881 1.00 98.31 98 GLU A CA 1
ATOM 776 C C . GLU A 1 98 ? -12.881 -2.295 -3.376 1.00 98.31 98 GLU A C 1
ATOM 778 O O . GLU A 1 98 ? -12.515 -3.172 -2.593 1.00 98.31 98 GLU A O 1
ATOM 783 N N . ILE A 1 99 ? -13.408 -1.136 -2.975 1.00 98.50 99 ILE A N 1
ATOM 784 C CA . ILE A 1 99 ? -13.733 -0.857 -1.573 1.00 98.50 99 ILE A CA 1
ATOM 785 C C . ILE A 1 99 ? -14.942 -1.713 -1.192 1.00 98.50 99 ILE A C 1
ATOM 787 O O . ILE A 1 99 ? -16.027 -1.533 -1.742 1.00 98.50 99 ILE A O 1
ATOM 791 N N . VAL A 1 100 ? -14.748 -2.627 -0.245 1.00 98.44 100 VAL A N 1
ATOM 792 C CA . VAL A 1 100 ? -15.791 -3.529 0.270 1.00 98.44 100 VAL A CA 1
ATOM 793 C C . VAL A 1 100 ? -16.233 -3.171 1.691 1.00 98.44 100 VAL A C 1
ATOM 795 O O . VAL A 1 100 ? -17.272 -3.644 2.142 1.00 98.44 100 VAL A O 1
ATOM 798 N N . GLY A 1 101 ? -15.488 -2.293 2.368 1.00 98.19 101 GLY A N 1
ATOM 799 C CA . GLY A 1 101 ? -15.828 -1.761 3.683 1.00 98.19 101 GLY A CA 1
ATOM 800 C C . GLY A 1 101 ? -15.159 -0.412 3.939 1.00 98.19 101 GLY A C 1
ATOM 801 O O . GLY A 1 101 ? -14.048 -0.158 3.466 1.00 98.19 101 GLY A O 1
ATOM 802 N N . VAL A 1 102 ? -15.852 0.460 4.675 1.00 98.19 102 VAL A N 1
ATOM 803 C CA . VAL A 1 102 ? -15.333 1.752 5.140 1.00 98.19 102 VAL A CA 1
ATOM 804 C C . VAL A 1 102 ? -15.690 1.905 6.603 1.00 98.19 102 VAL A C 1
ATOM 806 O O . VAL A 1 102 ? -16.867 1.882 6.962 1.00 98.19 102 VAL A O 1
ATOM 809 N N . TYR A 1 103 ? -14.671 2.105 7.423 1.00 97.38 103 TYR A N 1
ATOM 810 C CA . TYR A 1 103 ? -14.810 2.144 8.867 1.00 97.38 103 TYR A CA 1
ATOM 811 C C . TYR A 1 103 ? -14.145 3.392 9.399 1.00 97.38 103 TYR A C 1
ATOM 813 O O . TYR A 1 103 ? -13.059 3.778 8.960 1.00 97.38 103 TYR A O 1
ATOM 821 N N . ARG A 1 104 ? -14.811 4.031 10.351 1.00 95.62 104 ARG A N 1
ATOM 822 C CA . ARG A 1 104 ? -14.298 5.195 11.053 1.00 95.62 104 ARG A CA 1
ATOM 823 C C . ARG A 1 104 ? -14.188 4.840 12.522 1.00 95.62 104 ARG A C 1
ATOM 825 O O . ARG A 1 104 ? -15.173 4.409 13.112 1.00 95.62 104 ARG A O 1
ATOM 832 N N . ASN A 1 105 ? -13.013 5.061 13.091 1.00 86.31 105 ASN A N 1
ATOM 833 C CA . ASN A 1 105 ? -12.861 5.027 14.533 1.00 86.31 105 ASN A CA 1
ATOM 834 C C . ASN A 1 105 ? -13.379 6.362 15.077 1.00 86.31 105 ASN A C 1
ATOM 836 O O . ASN A 1 105 ? -12.944 7.432 14.639 1.00 86.31 105 ASN A O 1
ATOM 840 N N . GLU A 1 106 ? -14.376 6.293 15.953 1.00 71.88 106 GLU A N 1
ATOM 841 C CA . GLU A 1 106 ? -14.783 7.438 16.764 1.00 71.88 106 GLU A CA 1
ATOM 842 C C . GLU A 1 106 ? -13.694 7.665 17.822 1.00 71.88 106 GLU A C 1
ATOM 844 O O . GLU A 1 106 ? -13.189 6.697 18.396 1.00 71.88 106 GLU A O 1
ATOM 849 N N . GLU A 1 107 ? -13.273 8.921 17.996 1.00 55.44 107 GLU A N 1
ATOM 850 C CA . GLU A 1 107 ? -12.377 9.320 19.094 1.00 55.44 107 GLU A CA 1
ATOM 851 C C . GLU A 1 107 ? -13.032 9.090 20.460 1.00 55.44 107 GLU A C 1
ATOM 853 O O . GLU A 1 107 ? -14.239 9.403 20.597 1.00 55.44 107 GLU A O 1
#

Secondary structure (DSSP, 8-state):
-HHHHH-SEEEEEE--GGGHHHHHHHHHS-TTTS-HHHHTTPPEEE-SSSSSEEETT-SEEEEEEEEEEEE--GGGS-HHHHHHH-TT--PPEEEEEEEEEEEE---

pLDDT: mean 94.24, std 6.55, range [55.44, 98.5]

Radius of gyration: 16.25 Å; chains: 1; bounding box: 33×28×44 Å